Protein AF-A0A1M3EKY7-F1 (afdb_monomer_lite)

Secondary structure (DSSP, 8-state):
-PPP-------------PPPP--PPPP--PPPP---PPP---PPPTT-PPPPHHHHHHH-----------HHHHHHHHHHHHHHHHHHHHHHH--S-------SSTTTSTHHHHHHHHHHHHHHHHHHHHHHHHHHHHHHHTT-

pLDDT: mean 71.72, std 17.81, range [43.16, 97.75]

Radius of gyration: 34.83 Å; chains: 1; bounding box: 122×44×67 Å

Sequence (144 aa):
MPDVAATSPDAAAPADTDEPADTAEPADTAEPADAAAPADTDEPPADAAVPTEDELLRTAVPATVRHAPRYSAFLTTGTLVGLVVGLLVAVLLADGSVSSTGGVLPFLGGSNGVRLLAALSGAVLGLGIGAGLALWADRRSLRR

Structure (mmCIF, N/CA/C/O backbone):
data_AF-A0A1M3EKY7-F1
#
_entry.id   AF-A0A1M3EKY7-F1
#
loop_
_atom_site.group_PDB
_atom_site.id
_atom_site.type_symbol
_atom_site.label_atom_id
_atom_site.label_alt_id
_atom_site.label_comp_id
_atom_site.label_asym_id
_atom_site.label_entity_id
_atom_site.label_seq_id
_atom_site.pdbx_PDB_ins_code
_atom_site.Cartn_x
_atom_site.Cartn_y
_atom_site.Cartn_z
_atom_site.occupancy
_atom_site.B_iso_or_equiv
_atom_site.auth_seq_id
_atom_site.auth_comp_id
_atom_site.auth_asym_id
_atom_site.auth_atom_id
_atom_site.pdbx_PDB_model_num
ATOM 1 N N . MET A 1 1 ? 90.464 13.866 -4.792 1.00 54.00 1 MET A N 1
ATOM 2 C CA . MET A 1 1 ? 89.727 14.671 -3.801 1.00 54.00 1 MET A CA 1
ATOM 3 C C . MET A 1 1 ? 88.577 15.370 -4.515 1.00 54.00 1 MET A C 1
ATOM 5 O O . MET A 1 1 ? 88.824 16.425 -5.087 1.00 54.00 1 MET A O 1
ATOM 9 N N . PRO A 1 2 ? 87.375 14.774 -4.590 1.00 49.62 2 PRO A N 1
ATOM 10 C CA . PRO A 1 2 ? 86.161 15.530 -4.833 1.00 49.62 2 PRO A CA 1
ATOM 11 C C . PRO A 1 2 ? 85.380 15.770 -3.539 1.00 49.62 2 PRO A C 1
ATOM 13 O O . PRO A 1 2 ? 85.372 14.956 -2.617 1.00 49.62 2 PRO A O 1
ATOM 16 N N . ASP A 1 3 ? 84.800 16.956 -3.562 1.00 46.84 3 ASP A N 1
ATOM 17 C CA . ASP A 1 3 ? 84.078 17.722 -2.567 1.00 46.84 3 ASP A CA 1
ATOM 18 C C . ASP A 1 3 ? 82.789 17.058 -2.061 1.00 46.84 3 ASP A C 1
ATOM 20 O O . ASP A 1 3 ? 82.228 16.142 -2.666 1.00 46.84 3 ASP A O 1
ATOM 24 N N . VAL A 1 4 ? 82.357 17.555 -0.913 1.00 52.50 4 VAL A N 1
ATOM 25 C CA . VAL A 1 4 ? 81.296 17.075 -0.035 1.00 52.50 4 VAL A CA 1
ATOM 26 C C . VAL A 1 4 ? 79.881 17.387 -0.540 1.00 52.50 4 VAL A C 1
ATOM 28 O O . VAL A 1 4 ? 79.609 18.437 -1.106 1.00 52.50 4 VAL A O 1
ATOM 31 N N . ALA A 1 5 ? 78.977 16.462 -0.202 1.00 44.66 5 ALA A N 1
ATOM 32 C CA . ALA A 1 5 ? 77.583 16.673 0.199 1.00 44.66 5 ALA A CA 1
ATOM 33 C C . ALA A 1 5 ? 76.656 17.485 -0.732 1.00 44.66 5 ALA A C 1
ATOM 35 O O . ALA A 1 5 ? 76.434 18.678 -0.546 1.00 44.66 5 ALA A O 1
ATOM 36 N N . ALA A 1 6 ? 75.955 16.775 -1.622 1.00 43.16 6 ALA A N 1
ATOM 37 C CA . ALA A 1 6 ? 74.614 17.175 -2.040 1.00 43.16 6 ALA A CA 1
ATOM 38 C C . ALA A 1 6 ? 73.595 16.536 -1.083 1.00 43.16 6 ALA A C 1
ATOM 40 O O . ALA A 1 6 ? 73.326 15.336 -1.134 1.00 43.16 6 ALA A O 1
ATOM 41 N N . THR A 1 7 ? 73.091 17.359 -0.170 1.00 44.25 7 THR A N 1
ATOM 42 C CA . THR A 1 7 ? 72.032 17.071 0.797 1.00 44.25 7 THR A CA 1
ATOM 43 C C . THR A 1 7 ? 70.743 16.690 0.067 1.00 44.25 7 THR A C 1
ATOM 45 O O . THR A 1 7 ? 70.195 17.481 -0.699 1.00 44.25 7 THR A O 1
ATOM 48 N N . SER A 1 8 ? 70.264 15.468 0.303 1.00 44.47 8 SER A N 1
ATOM 49 C CA . SER A 1 8 ? 68.908 15.027 -0.027 1.00 44.47 8 SER A CA 1
ATOM 50 C C . SER A 1 8 ? 67.876 15.984 0.583 1.00 44.47 8 SER A C 1
ATOM 52 O O . SER A 1 8 ? 68.079 16.415 1.720 1.00 44.47 8 SER A O 1
ATOM 54 N N . PRO A 1 9 ? 66.759 16.309 -0.095 1.00 49.75 9 PRO A N 1
ATOM 55 C CA . PRO A 1 9 ? 65.654 16.956 0.586 1.00 49.75 9 PRO A CA 1
ATOM 56 C C . PRO A 1 9 ? 65.094 15.975 1.616 1.00 49.75 9 PRO A C 1
ATOM 58 O O . PRO A 1 9 ? 64.608 14.895 1.284 1.00 49.75 9 PRO A O 1
ATOM 61 N N . ASP A 1 10 ? 65.246 16.386 2.867 1.00 45.66 10 ASP A N 1
ATOM 62 C CA . ASP A 1 10 ? 64.612 15.872 4.067 1.00 45.66 10 ASP A CA 1
ATOM 63 C C . ASP A 1 10 ? 63.094 15.800 3.838 1.00 45.66 10 ASP A C 1
ATOM 65 O O . ASP A 1 10 ? 62.363 16.786 3.947 1.00 45.66 10 ASP A O 1
ATOM 69 N N . ALA A 1 11 ? 62.626 14.632 3.400 1.00 43.25 11 ALA A N 1
ATOM 70 C CA . ALA A 1 11 ? 61.220 14.287 3.447 1.00 43.25 11 ALA A CA 1
ATOM 71 C C . ALA A 1 11 ? 60.913 13.985 4.911 1.00 43.25 11 ALA A C 1
ATOM 73 O O . ALA A 1 11 ? 61.216 12.901 5.410 1.00 43.25 11 ALA A O 1
ATOM 74 N N . ALA A 1 12 ? 60.366 15.000 5.579 1.00 44.41 12 ALA A N 1
ATOM 75 C CA . ALA A 1 12 ? 59.866 14.936 6.937 1.00 44.41 12 ALA A CA 1
ATOM 76 C C . ALA A 1 12 ? 59.113 13.620 7.188 1.00 44.41 12 ALA A C 1
ATOM 78 O O . ALA A 1 12 ? 58.310 13.168 6.368 1.00 44.41 12 ALA A O 1
ATOM 79 N N . ALA A 1 13 ? 59.437 13.028 8.333 1.00 47.84 13 ALA A N 1
ATOM 80 C CA . ALA A 1 13 ? 58.938 11.765 8.844 1.00 47.84 13 ALA A CA 1
ATOM 81 C C . ALA A 1 13 ? 57.416 11.589 8.670 1.00 47.84 13 ALA A C 1
ATOM 83 O O . ALA A 1 13 ? 56.668 12.563 8.805 1.00 47.84 13 ALA A O 1
ATOM 84 N N . PRO A 1 14 ? 56.926 10.357 8.425 1.00 49.78 14 PRO A N 1
ATOM 85 C CA . PRO A 1 14 ? 55.503 10.091 8.547 1.00 49.78 14 PRO A CA 1
ATOM 86 C C . PRO A 1 14 ? 55.104 10.339 10.004 1.00 49.78 14 PRO A C 1
ATOM 88 O O . PRO A 1 14 ? 55.673 9.746 10.918 1.00 49.78 14 PRO A O 1
ATOM 91 N N . ALA A 1 15 ? 54.161 11.258 10.201 1.00 48.41 15 ALA A N 1
ATOM 92 C CA . ALA A 1 15 ? 53.529 11.478 11.488 1.00 48.41 15 ALA A CA 1
ATOM 93 C C . ALA A 1 15 ? 52.943 10.155 11.995 1.00 48.41 15 ALA A C 1
ATOM 95 O O . ALA A 1 15 ? 52.280 9.436 11.238 1.00 48.41 15 ALA A O 1
ATOM 96 N N . ASP A 1 16 ? 53.222 9.855 13.263 1.00 48.62 16 ASP A N 1
ATOM 97 C CA . ASP A 1 16 ? 52.611 8.769 14.013 1.00 48.62 16 ASP A CA 1
ATOM 98 C C . ASP A 1 16 ? 51.098 8.785 13.782 1.00 48.62 16 ASP A C 1
ATOM 100 O O . ASP A 1 16 ? 50.414 9.787 13.994 1.00 48.62 16 ASP A O 1
ATOM 104 N N . THR A 1 17 ? 50.587 7.678 13.254 1.00 47.22 17 THR A N 1
ATOM 105 C CA . THR A 1 17 ? 49.149 7.463 13.149 1.00 47.22 17 THR A CA 1
ATOM 106 C C . THR A 1 17 ? 48.664 7.130 14.546 1.00 47.22 17 THR A C 1
ATOM 108 O O . THR A 1 17 ? 48.992 6.062 15.059 1.00 47.22 17 THR A O 1
ATOM 111 N N . ASP A 1 18 ? 47.926 8.061 15.150 1.00 49.03 18 ASP A N 1
ATOM 112 C CA . ASP A 1 18 ? 47.227 7.843 16.410 1.00 49.03 18 ASP A CA 1
ATOM 113 C C . ASP A 1 18 ? 46.436 6.527 16.340 1.00 49.03 18 ASP A C 1
ATOM 115 O O . ASP A 1 18 ? 45.611 6.296 15.449 1.00 49.03 18 ASP A O 1
ATOM 119 N N . GLU A 1 19 ? 46.756 5.646 17.281 1.00 47.28 19 GLU A N 1
ATOM 120 C CA . GLU A 1 19 ? 46.080 4.389 17.562 1.00 47.28 19 GLU A CA 1
ATOM 121 C C . GLU A 1 19 ? 44.575 4.656 17.768 1.00 47.28 19 GLU A C 1
ATOM 123 O O . GLU A 1 19 ? 44.214 5.584 18.501 1.00 47.28 19 GLU A O 1
ATOM 128 N N . PRO A 1 20 ? 43.662 3.912 17.114 1.00 51.66 20 PRO A N 1
ATOM 129 C CA . PRO A 1 20 ? 42.240 4.138 17.309 1.00 51.66 20 PRO A CA 1
ATOM 130 C C . PRO A 1 20 ? 41.888 3.805 18.759 1.00 51.66 20 PRO A C 1
ATOM 132 O O . PRO A 1 20 ? 42.050 2.671 19.200 1.00 51.66 20 PRO A O 1
ATOM 135 N N . ALA A 1 21 ? 41.410 4.818 19.481 1.00 49.31 21 ALA A N 1
ATOM 136 C CA . ALA A 1 21 ? 40.933 4.692 20.846 1.00 49.31 21 ALA A CA 1
ATOM 137 C C . ALA A 1 21 ? 39.942 3.526 20.975 1.00 49.31 21 ALA A C 1
ATOM 139 O O . ALA A 1 21 ? 39.012 3.397 20.170 1.00 49.31 21 ALA A O 1
ATOM 140 N N . ASP A 1 22 ? 40.157 2.712 22.010 1.00 52.09 22 ASP A N 1
ATOM 141 C CA . ASP A 1 22 ? 39.289 1.618 22.426 1.00 52.09 22 ASP A CA 1
ATOM 142 C C . ASP A 1 22 ? 37.817 2.026 22.339 1.00 52.09 22 ASP A C 1
ATOM 144 O O . ASP A 1 22 ? 37.344 2.956 23.001 1.00 52.09 22 ASP A O 1
ATOM 148 N N . THR A 1 23 ? 37.076 1.312 21.495 1.00 48.81 23 THR A N 1
ATOM 149 C CA . THR A 1 23 ? 35.622 1.411 21.472 1.00 48.81 23 THR A CA 1
ATOM 150 C C . THR A 1 23 ? 35.122 0.810 22.776 1.00 48.81 23 THR A C 1
ATOM 152 O O . THR A 1 23 ? 35.170 -0.404 22.958 1.00 48.81 23 THR A O 1
ATOM 155 N N . ALA A 1 24 ? 34.677 1.672 23.690 1.00 52.59 24 ALA A N 1
ATOM 156 C CA . ALA A 1 24 ? 34.011 1.259 24.913 1.00 52.59 24 ALA A CA 1
ATOM 157 C C . ALA A 1 24 ? 32.887 0.266 24.580 1.00 52.59 24 ALA A C 1
ATOM 159 O O . ALA A 1 24 ? 32.032 0.530 23.730 1.00 52.59 24 ALA A O 1
ATOM 160 N N . GLU A 1 25 ? 32.937 -0.884 25.244 1.00 49.12 25 GLU A N 1
ATOM 161 C CA . GLU A 1 25 ? 31.941 -1.946 25.185 1.00 49.12 25 GLU A CA 1
ATOM 162 C C . GLU A 1 25 ? 30.537 -1.361 25.443 1.00 49.12 25 GLU A C 1
ATOM 164 O O . GLU A 1 25 ? 30.381 -0.514 26.332 1.00 49.12 25 GLU A O 1
ATOM 169 N N . PRO A 1 26 ? 29.510 -1.728 24.655 1.00 50.69 26 PRO A N 1
ATOM 170 C CA . PRO A 1 26 ? 28.168 -1.214 24.875 1.00 50.69 26 PRO A CA 1
ATOM 171 C C . PRO A 1 26 ? 27.691 -1.658 26.257 1.00 50.69 26 PRO A C 1
ATOM 173 O O . PRO A 1 26 ? 27.655 -2.847 26.554 1.00 50.69 26 PRO A O 1
ATOM 176 N N . ALA A 1 27 ? 27.331 -0.686 27.096 1.00 50.84 27 ALA A N 1
ATOM 177 C CA . ALA A 1 27 ? 26.757 -0.946 28.406 1.00 50.84 27 ALA A CA 1
ATOM 178 C C . ALA A 1 27 ? 25.543 -1.876 28.269 1.00 50.84 27 ALA A C 1
ATOM 180 O O . ALA A 1 27 ? 24.645 -1.610 27.460 1.00 50.84 27 ALA A O 1
ATOM 181 N N . ASP A 1 28 ? 25.538 -2.945 29.069 1.00 53.66 28 ASP A N 1
ATOM 182 C CA . ASP A 1 28 ? 24.443 -3.900 29.169 1.00 53.66 28 ASP A CA 1
ATOM 183 C C . ASP A 1 28 ? 23.110 -3.160 29.271 1.00 53.66 28 ASP A C 1
ATOM 185 O O . ASP A 1 28 ? 22.852 -2.370 30.186 1.00 53.66 28 ASP A O 1
ATOM 189 N N . THR A 1 29 ? 22.254 -3.405 28.284 1.00 49.72 29 THR A N 1
ATOM 190 C CA . THR A 1 29 ? 20.868 -2.959 28.336 1.00 49.72 29 THR A CA 1
ATOM 191 C C . THR A 1 29 ? 20.218 -3.702 29.491 1.00 49.72 29 THR A C 1
ATOM 193 O O . THR A 1 29 ? 20.075 -4.920 29.432 1.00 49.72 29 THR A O 1
ATOM 196 N N . ALA A 1 30 ? 19.859 -2.969 30.547 1.00 53.06 30 ALA A N 1
ATOM 197 C CA . ALA A 1 30 ? 19.115 -3.515 31.670 1.00 53.06 30 ALA A CA 1
ATOM 198 C C . ALA A 1 30 ? 17.905 -4.305 31.150 1.00 53.06 30 ALA A C 1
ATOM 200 O O . ALA A 1 30 ? 17.093 -3.788 30.376 1.00 53.06 30 ALA A O 1
ATOM 201 N N . GLU A 1 31 ? 17.835 -5.567 31.562 1.00 51.03 31 GLU A N 1
ATOM 202 C CA . GLU A 1 31 ? 16.724 -6.473 31.306 1.00 51.03 31 GLU A CA 1
ATOM 203 C C . GLU A 1 31 ? 15.405 -5.778 31.694 1.00 51.03 31 GLU A C 1
ATOM 205 O O . GLU A 1 31 ? 15.350 -5.108 32.734 1.00 51.03 31 GLU A O 1
ATOM 210 N N . PRO A 1 32 ? 14.347 -5.854 30.865 1.00 49.16 32 PRO A N 1
ATOM 211 C CA . PRO A 1 32 ? 13.070 -5.264 31.225 1.00 49.16 32 PRO A CA 1
ATOM 212 C C . PRO A 1 32 ? 12.608 -5.905 32.532 1.00 49.16 32 PRO A C 1
ATOM 214 O O . PRO A 1 32 ? 12.485 -7.124 32.615 1.00 49.16 32 PRO A O 1
ATOM 217 N N . ALA A 1 33 ? 12.383 -5.075 33.553 1.00 51.88 33 ALA A N 1
ATOM 218 C CA . ALA A 1 33 ? 11.848 -5.529 34.825 1.00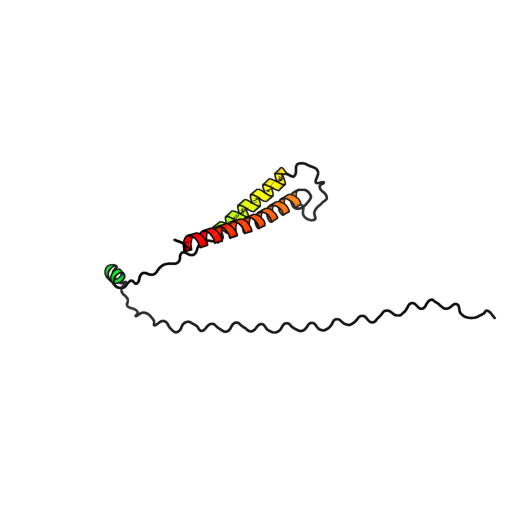 51.88 33 ALA A CA 1
ATOM 219 C C . ALA A 1 33 ? 10.580 -6.345 34.560 1.00 51.88 33 ALA A C 1
ATOM 221 O O . ALA A 1 33 ? 9.645 -5.849 33.922 1.00 51.88 33 ALA A O 1
ATOM 222 N N . ASP A 1 34 ? 10.606 -7.593 35.022 1.00 54.34 34 ASP A N 1
ATOM 223 C CA . ASP A 1 34 ? 9.534 -8.565 34.887 1.00 54.34 34 ASP A CA 1
ATOM 224 C C . ASP A 1 34 ? 8.229 -7.901 35.336 1.00 54.34 34 ASP A C 1
ATOM 226 O O . ASP A 1 34 ? 8.083 -7.464 36.485 1.00 54.34 34 ASP A O 1
ATOM 230 N N . ALA A 1 35 ? 7.315 -7.700 34.389 1.00 54.25 35 ALA A N 1
ATOM 231 C CA . ALA A 1 35 ? 6.023 -7.123 34.692 1.00 54.25 35 ALA A CA 1
ATOM 232 C C . ALA A 1 35 ? 5.339 -8.096 35.649 1.00 54.25 35 ALA A C 1
ATOM 234 O O . ALA A 1 35 ? 5.039 -9.222 35.257 1.00 54.25 35 ALA A O 1
ATOM 235 N N . ALA A 1 36 ? 5.136 -7.667 36.898 1.00 51.03 36 ALA A N 1
ATOM 236 C CA . ALA A 1 36 ? 4.458 -8.458 37.912 1.00 51.03 36 ALA A CA 1
ATOM 237 C C . ALA A 1 36 ? 3.217 -9.111 37.293 1.00 51.03 36 ALA A C 1
ATOM 239 O O . ALA A 1 36 ? 2.324 -8.417 36.792 1.00 51.03 36 ALA A O 1
ATOM 240 N N . ALA A 1 37 ? 3.216 -10.446 37.278 1.00 50.34 37 ALA A N 1
ATOM 241 C CA . ALA A 1 37 ? 2.093 -11.238 36.814 1.00 50.34 37 ALA A CA 1
ATOM 242 C C . ALA A 1 37 ? 0.808 -10.727 37.491 1.00 50.34 37 ALA A C 1
ATOM 244 O O . ALA A 1 37 ? 0.856 -10.352 38.669 1.00 50.34 37 ALA A O 1
ATOM 245 N N . PRO A 1 38 ? -0.331 -10.663 36.777 1.00 52.91 38 PRO A N 1
ATOM 246 C CA . PRO A 1 38 ? -1.588 -10.300 37.411 1.00 52.91 38 PRO A CA 1
ATOM 247 C C . PRO A 1 38 ? -1.815 -11.250 38.589 1.00 52.91 38 PRO A C 1
ATOM 249 O O . PRO A 1 38 ? -1.760 -12.466 38.419 1.00 52.91 38 PRO A O 1
ATOM 252 N N . ALA A 1 39 ? -2.002 -10.674 39.779 1.00 53.62 39 ALA A N 1
ATOM 253 C CA . ALA A 1 39 ? -2.319 -11.421 40.985 1.00 53.62 39 ALA A CA 1
ATOM 254 C C . ALA A 1 39 ? -3.495 -12.368 40.714 1.00 53.62 39 ALA A C 1
ATOM 256 O O . ALA A 1 39 ? -4.428 -11.995 39.996 1.00 53.62 39 ALA A O 1
ATOM 257 N N . ASP A 1 40 ? -3.387 -13.576 41.270 1.00 52.62 40 ASP A N 1
ATOM 258 C CA . ASP A 1 40 ? -4.303 -14.704 41.123 1.00 52.62 40 ASP A CA 1
ATOM 259 C C . ASP A 1 40 ? -5.756 -14.264 40.920 1.00 52.62 40 ASP A C 1
ATOM 261 O O . ASP A 1 40 ? -6.389 -13.663 41.788 1.00 52.62 40 ASP A O 1
ATOM 265 N N . THR A 1 41 ? -6.286 -14.560 39.735 1.00 53.62 41 THR A N 1
ATOM 266 C CA . THR A 1 41 ? -7.732 -14.576 39.542 1.00 53.62 41 THR A CA 1
ATOM 267 C C . THR A 1 41 ? -8.224 -15.863 40.180 1.00 53.62 41 THR A C 1
ATOM 269 O O . THR A 1 41 ? -7.862 -16.939 39.706 1.00 53.62 41 THR A O 1
ATOM 272 N N . ASP A 1 42 ? -9.006 -15.733 41.253 1.00 56.19 42 ASP A N 1
ATOM 273 C CA . ASP A 1 42 ? -9.715 -16.837 41.896 1.00 56.19 42 ASP A CA 1
ATOM 274 C C . ASP A 1 42 ? -10.296 -17.787 40.836 1.00 56.19 42 ASP A C 1
ATOM 276 O O . ASP A 1 42 ? -11.039 -17.381 39.936 1.00 56.19 42 ASP A O 1
ATOM 280 N N . GLU A 1 43 ? -9.910 -19.056 40.934 1.00 50.25 43 GLU A N 1
ATOM 281 C CA . GLU A 1 43 ? -10.411 -20.150 40.110 1.00 50.25 43 GLU A CA 1
ATOM 282 C C . GLU A 1 43 ? -11.952 -20.162 40.166 1.00 50.25 43 GLU A C 1
ATOM 284 O O . GLU A 1 43 ? -12.523 -20.164 41.263 1.00 50.25 43 GLU A O 1
ATOM 289 N N . PRO A 1 44 ? -12.671 -20.130 39.024 1.00 58.19 44 PRO A N 1
ATOM 290 C CA . PRO A 1 44 ? -14.123 -20.164 39.068 1.00 58.19 44 PRO A CA 1
ATOM 291 C C . PRO A 1 44 ? -14.561 -21.523 39.634 1.00 58.19 44 PRO A C 1
ATOM 293 O O . PRO A 1 44 ? -13.971 -22.548 39.282 1.00 58.19 44 PRO A O 1
ATOM 296 N N . PRO A 1 45 ? -15.592 -21.573 40.499 1.00 58.09 45 PRO A N 1
ATOM 297 C CA . PRO A 1 45 ? -16.059 -22.831 41.064 1.00 58.09 45 PRO A CA 1
ATOM 298 C C . PRO A 1 45 ? -16.427 -23.804 39.939 1.00 58.09 45 PRO A C 1
ATOM 300 O O . PRO A 1 45 ? -17.159 -23.453 39.012 1.00 58.09 45 PRO A O 1
ATOM 303 N N . ALA A 1 46 ? -15.912 -25.032 40.041 1.00 57.22 46 ALA A N 1
ATOM 304 C CA . ALA A 1 46 ? -15.957 -26.094 39.033 1.00 57.22 46 ALA A CA 1
ATOM 305 C C . ALA A 1 46 ? -17.361 -26.672 38.732 1.00 57.22 46 ALA A C 1
ATOM 307 O O . ALA A 1 46 ? -17.472 -27.794 38.245 1.00 57.22 46 ALA A O 1
ATOM 308 N N . ASP A 1 47 ? -18.431 -25.921 39.000 1.00 58.88 47 ASP A N 1
ATOM 309 C CA . ASP A 1 47 ? -19.817 -26.316 38.721 1.00 58.88 47 ASP A CA 1
ATOM 310 C C . ASP A 1 47 ? -20.692 -25.111 38.320 1.00 58.88 47 ASP A C 1
ATOM 312 O O . ASP A 1 47 ? -21.837 -24.947 38.745 1.00 58.88 47 ASP A O 1
ATOM 316 N N . ALA A 1 48 ? -20.134 -24.199 37.519 1.00 60.78 48 ALA A N 1
ATOM 317 C CA . ALA A 1 48 ? -20.902 -23.112 36.924 1.00 60.78 48 ALA A CA 1
ATOM 318 C C . ALA A 1 48 ? -21.721 -23.654 35.742 1.00 60.78 48 ALA A C 1
ATOM 320 O O . ALA A 1 48 ? -21.281 -23.624 34.590 1.00 60.78 48 ALA A O 1
ATOM 321 N N . 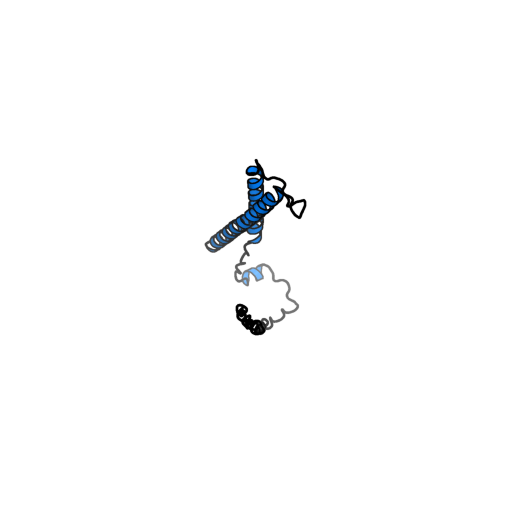ALA A 1 49 ? -22.928 -24.149 36.025 1.00 71.56 49 ALA A N 1
ATOM 322 C CA . ALA A 1 49 ? -23.969 -24.256 35.009 1.00 71.56 49 ALA A CA 1
ATOM 323 C C . ALA A 1 49 ? -24.024 -22.926 34.238 1.00 71.56 49 ALA A C 1
ATOM 325 O O . ALA A 1 49 ? -24.070 -21.863 34.857 1.00 71.56 49 ALA A O 1
ATOM 326 N N . VAL A 1 50 ? -23.949 -22.979 32.903 1.00 74.06 50 VAL A N 1
ATOM 327 C CA . VAL A 1 50 ? -23.973 -21.775 32.059 1.00 74.06 50 VAL A CA 1
ATOM 328 C C . VAL A 1 50 ? -25.195 -20.937 32.465 1.00 74.06 50 VAL A C 1
ATOM 330 O O . VAL A 1 50 ? -26.312 -21.450 32.346 1.00 74.06 50 VAL A O 1
ATOM 333 N N . PRO A 1 51 ? -25.012 -19.701 32.976 1.00 74.69 51 PRO A N 1
ATOM 334 C CA . PRO A 1 51 ? -26.117 -18.887 33.464 1.00 74.69 51 PRO A CA 1
ATOM 335 C C . PRO A 1 51 ? -27.138 -18.653 32.357 1.00 74.69 51 PRO A C 1
ATOM 337 O O . PRO A 1 51 ? -26.778 -18.480 31.188 1.00 74.69 51 PRO A O 1
ATOM 340 N N . THR A 1 52 ? -28.413 -18.648 32.723 1.00 78.12 52 THR A N 1
ATOM 341 C CA . THR A 1 52 ? -29.495 -18.432 31.756 1.00 78.12 52 THR A CA 1
ATOM 342 C C . THR A 1 52 ? -29.435 -17.011 31.181 1.00 78.12 52 THR A C 1
ATOM 344 O O . THR A 1 52 ? -28.936 -16.087 31.824 1.00 78.12 52 THR A O 1
ATOM 347 N N . GLU A 1 53 ? -29.932 -16.808 29.955 1.00 73.75 53 GLU A N 1
ATOM 348 C CA . GLU A 1 53 ? -29.866 -15.507 29.261 1.00 73.75 53 GLU A CA 1
ATOM 349 C C . GLU A 1 53 ? -30.492 -14.366 30.091 1.00 73.75 53 GLU A C 1
ATOM 351 O O . GLU A 1 53 ? -29.953 -13.260 30.153 1.00 73.75 53 GLU A O 1
ATOM 356 N N . ASP A 1 54 ? -31.556 -14.666 30.837 1.00 77.25 54 ASP A N 1
ATOM 357 C CA . ASP A 1 54 ? -32.217 -13.730 31.752 1.00 77.25 54 ASP A CA 1
ATOM 358 C C . ASP A 1 54 ? -31.341 -13.319 32.954 1.00 77.25 54 ASP A C 1
ATOM 360 O O . ASP A 1 54 ? -31.427 -12.188 33.444 1.00 77.25 54 ASP A O 1
ATOM 364 N N . GLU A 1 55 ? -30.482 -14.215 33.446 1.00 75.00 55 GLU A N 1
ATOM 365 C CA . GLU A 1 55 ? -29.539 -13.937 34.539 1.00 75.00 55 GLU A CA 1
ATOM 366 C C . GLU A 1 55 ? -28.330 -13.133 34.053 1.00 75.00 55 GLU A C 1
ATOM 368 O O . GLU A 1 55 ? -27.846 -12.244 34.768 1.00 75.00 55 GLU A O 1
ATOM 373 N N . LEU A 1 56 ? -27.896 -13.383 32.813 1.00 74.31 56 LEU A N 1
ATOM 374 C CA . LEU A 1 56 ? -26.857 -12.602 32.149 1.00 74.31 56 LEU A CA 1
ATOM 375 C C . LEU A 1 56 ? -27.320 -11.165 31.927 1.00 74.31 56 LEU A C 1
ATOM 377 O O . LEU A 1 56 ? -26.598 -10.247 32.296 1.00 74.31 56 LEU A O 1
ATOM 381 N N . LEU A 1 57 ? -28.533 -10.940 31.420 1.00 75.12 57 LEU A N 1
ATOM 382 C CA . LEU A 1 57 ? -29.061 -9.585 31.214 1.00 75.12 57 LEU A CA 1
ATOM 383 C C . LEU A 1 57 ? -29.220 -8.797 32.521 1.00 75.12 57 LEU A C 1
ATOM 385 O O . LEU A 1 57 ? -29.074 -7.575 32.525 1.00 75.12 57 LEU A O 1
ATOM 389 N N . ARG A 1 58 ? -29.497 -9.484 33.635 1.00 75.56 58 ARG A N 1
ATOM 390 C CA . ARG A 1 58 ? -29.646 -8.851 34.953 1.00 75.56 58 ARG A CA 1
ATOM 391 C C . ARG A 1 58 ? -28.304 -8.468 35.584 1.00 75.56 58 ARG A C 1
ATOM 393 O O . ARG A 1 58 ? -28.244 -7.487 36.320 1.00 75.56 58 ARG A O 1
ATOM 400 N N . THR A 1 59 ? -27.252 -9.235 35.305 1.00 76.62 59 THR A N 1
ATOM 401 C CA . THR A 1 59 ? -25.914 -9.050 35.901 1.00 76.62 59 THR A CA 1
ATOM 402 C C . THR A 1 59 ? -24.947 -8.320 34.964 1.00 76.62 59 THR A C 1
ATOM 404 O O . THR A 1 59 ? -23.921 -7.802 35.404 1.00 76.62 59 THR A O 1
ATOM 407 N N . ALA A 1 60 ? -25.257 -8.255 33.668 1.00 73.31 60 ALA A N 1
ATOM 408 C CA . ALA A 1 60 ? -24.385 -7.672 32.662 1.00 73.31 60 ALA A CA 1
ATOM 409 C C . ALA A 1 60 ? -24.201 -6.168 32.878 1.00 73.31 60 ALA A C 1
ATOM 411 O O . ALA A 1 60 ? -25.108 -5.355 32.695 1.00 73.31 60 ALA A O 1
ATOM 412 N N . VAL A 1 61 ? -22.963 -5.792 33.183 1.00 76.31 61 VAL A N 1
ATOM 413 C CA . VAL A 1 61 ? -22.478 -4.425 33.011 1.00 76.31 61 VAL A CA 1
ATOM 414 C C . VAL A 1 61 ? -22.169 -4.242 31.521 1.00 76.31 61 VAL A C 1
ATOM 416 O O . VAL A 1 61 ? -21.472 -5.089 30.954 1.00 76.31 61 VAL A O 1
ATOM 419 N N . PRO A 1 62 ? -22.663 -3.182 30.853 1.00 72.12 62 PRO A N 1
ATOM 420 C CA . PRO A 1 62 ? -22.400 -2.967 29.435 1.00 72.12 62 PRO A CA 1
ATOM 421 C C . PRO A 1 62 ? -20.891 -2.837 29.196 1.00 72.12 62 PRO A C 1
ATOM 423 O O . PRO A 1 62 ? -20.268 -1.839 29.553 1.00 72.12 62 PRO A O 1
ATOM 426 N N . ALA A 1 63 ? -20.302 -3.867 28.592 1.00 70.12 63 ALA A N 1
ATOM 427 C CA . ALA A 1 63 ? -18.898 -3.894 28.224 1.00 70.12 63 ALA A CA 1
ATOM 428 C C 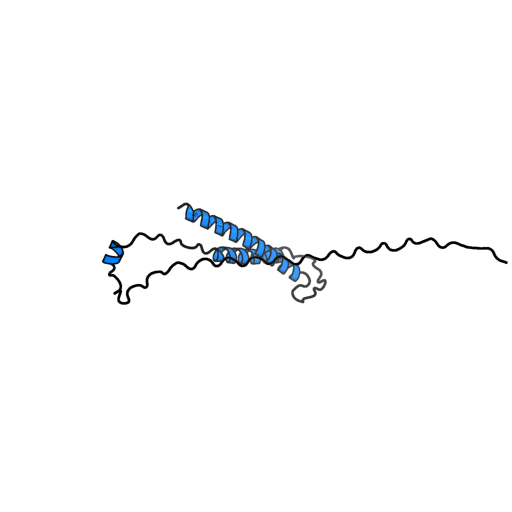. ALA A 1 63 ? -18.747 -3.409 26.777 1.00 70.12 63 ALA A C 1
ATOM 430 O O . ALA A 1 63 ? -19.112 -4.101 25.825 1.00 70.12 63 ALA A O 1
ATOM 431 N N . THR A 1 64 ? -18.213 -2.203 26.592 1.00 70.38 64 THR A N 1
ATOM 432 C CA . THR A 1 64 ? -17.948 -1.652 25.260 1.00 70.38 64 THR A CA 1
ATOM 433 C C . THR A 1 64 ? -16.743 -2.362 24.646 1.00 70.38 64 THR A C 1
ATOM 435 O O . THR A 1 64 ? -15.595 -2.132 25.033 1.00 70.38 64 THR A O 1
ATOM 438 N N . VAL A 1 65 ? -16.985 -3.242 23.674 1.00 66.31 65 VAL A N 1
ATOM 439 C CA . VAL A 1 65 ? -15.910 -3.916 22.940 1.00 66.31 65 VAL A CA 1
ATOM 440 C C . VAL A 1 65 ? -15.268 -2.914 21.986 1.00 66.31 65 VAL A C 1
ATOM 442 O O . VAL A 1 65 ? -15.854 -2.516 20.981 1.00 66.31 65 VAL A O 1
ATOM 445 N N . ARG A 1 66 ? -14.033 -2.510 22.283 1.00 63.84 66 ARG A N 1
ATOM 446 C CA . ARG A 1 66 ? -13.200 -1.758 21.340 1.00 63.84 66 ARG A CA 1
ATOM 447 C C . ARG A 1 66 ? -12.913 -2.633 20.121 1.00 63.84 66 ARG A C 1
ATOM 449 O O . ARG A 1 66 ? -12.158 -3.599 20.200 1.00 63.84 66 ARG A O 1
ATOM 456 N N . HIS A 1 67 ? -13.528 -2.311 18.988 1.00 60.06 67 HIS A N 1
ATOM 457 C CA . HIS A 1 67 ? -13.121 -2.877 17.709 1.00 60.06 67 HIS A CA 1
ATOM 458 C C . HIS A 1 67 ? -11.725 -2.364 17.369 1.00 60.06 67 HIS A C 1
ATOM 460 O O . HIS A 1 67 ? -11.543 -1.172 17.146 1.00 60.06 67 HIS A O 1
ATOM 466 N N . ALA A 1 68 ? -10.743 -3.266 17.337 1.00 66.00 68 ALA A N 1
ATOM 467 C CA . ALA A 1 68 ? -9.415 -2.955 16.831 1.00 66.00 68 ALA A CA 1
ATOM 468 C C . ALA A 1 68 ? -9.522 -2.669 15.319 1.00 66.00 68 ALA A C 1
ATOM 470 O O . ALA A 1 68 ? -9.900 -3.569 14.556 1.00 66.00 68 ALA A O 1
ATOM 471 N N . PRO A 1 69 ? -9.221 -1.443 14.859 1.00 65.75 69 PRO A N 1
ATOM 472 C CA . PRO A 1 69 ? -9.229 -1.127 13.439 1.00 65.75 69 PRO A CA 1
ATOM 473 C C . PRO A 1 69 ? -8.196 -1.992 12.716 1.00 65.75 69 PRO A C 1
ATOM 475 O O . PRO A 1 69 ? -7.054 -2.132 13.157 1.00 65.75 69 PRO A O 1
ATOM 478 N N . ARG A 1 70 ? -8.575 -2.591 11.584 1.00 77.38 70 ARG A N 1
ATOM 479 C CA . ARG A 1 70 ? -7.661 -3.422 10.785 1.00 77.38 70 ARG A CA 1
ATOM 480 C C . ARG A 1 70 ? -6.753 -2.545 9.922 1.00 77.38 70 ARG A C 1
ATOM 482 O O . ARG A 1 70 ? -6.938 -2.452 8.710 1.00 77.38 70 ARG A O 1
ATOM 489 N N . TYR A 1 71 ? -5.754 -1.919 10.544 1.00 80.56 71 TYR A N 1
ATOM 490 C CA . TYR A 1 71 ? -4.748 -1.086 9.867 1.00 80.56 71 TYR A CA 1
ATOM 491 C C . TYR A 1 71 ? -4.027 -1.826 8.728 1.00 80.56 71 TYR A C 1
ATOM 493 O O . TYR A 1 71 ? -3.681 -1.227 7.711 1.00 80.56 71 TYR A O 1
ATOM 501 N N . SER A 1 72 ? -3.870 -3.148 8.852 1.00 81.44 72 SER A N 1
ATOM 502 C CA . SER A 1 72 ? -3.216 -3.995 7.848 1.00 81.44 72 SER A CA 1
ATOM 503 C C . SER A 1 72 ? -3.904 -3.981 6.479 1.00 81.44 72 SER A C 1
ATOM 505 O O . SER A 1 72 ? -3.219 -4.056 5.458 1.00 81.44 72 SER A O 1
ATOM 507 N N . ALA A 1 73 ? -5.231 -3.826 6.418 1.00 89.19 73 ALA A N 1
ATOM 508 C CA . ALA A 1 73 ? -5.960 -3.770 5.148 1.00 89.19 73 ALA A CA 1
ATOM 509 C C . ALA A 1 73 ? -5.612 -2.506 4.341 1.00 89.19 73 ALA A C 1
ATOM 511 O O . ALA A 1 73 ? -5.432 -2.559 3.125 1.00 89.19 73 ALA A O 1
ATOM 512 N N . PHE A 1 74 ? -5.452 -1.371 5.023 1.00 89.88 74 PHE A N 1
ATOM 513 C CA . PHE A 1 74 ? -5.078 -0.109 4.386 1.00 89.88 74 PHE A CA 1
ATOM 514 C C . PHE A 1 74 ? -3.614 -0.097 3.945 1.00 89.88 74 PHE A C 1
ATOM 516 O O . PHE A 1 74 ? -3.313 0.388 2.855 1.00 89.88 74 PHE A O 1
ATOM 523 N N . LEU A 1 75 ? -2.718 -0.672 4.752 1.00 92.31 75 LEU A N 1
ATOM 524 C CA . LEU A 1 75 ? -1.296 -0.776 4.413 1.00 92.31 75 LEU A CA 1
ATOM 525 C C . LEU A 1 75 ? -1.080 -1.648 3.172 1.00 92.31 75 LEU A C 1
ATOM 527 O O . LEU A 1 75 ? -0.408 -1.220 2.241 1.00 92.31 75 LEU A O 1
ATOM 531 N N . THR A 1 76 ? -1.694 -2.834 3.135 1.00 94.81 76 THR A N 1
ATOM 532 C CA . THR A 1 76 ? -1.575 -3.775 2.005 1.00 94.81 76 THR A CA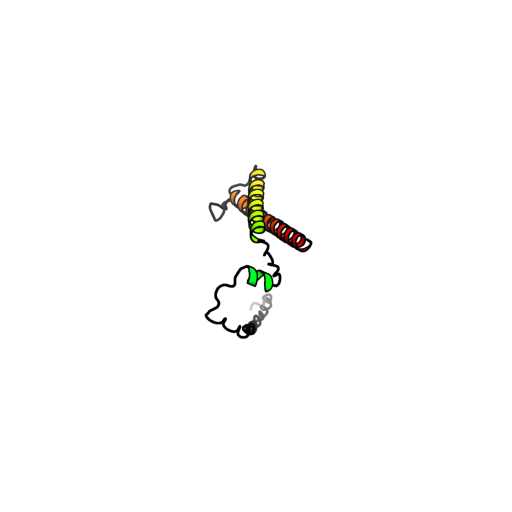 1
ATOM 533 C C . THR A 1 76 ? -2.203 -3.240 0.722 1.00 94.81 76 THR A C 1
ATOM 535 O O . THR A 1 76 ? -1.637 -3.396 -0.357 1.00 94.81 76 THR A O 1
ATOM 538 N N . THR A 1 77 ? -3.348 -2.565 0.821 1.00 95.00 77 THR A N 1
ATOM 539 C CA . THR A 1 77 ? -3.984 -1.950 -0.352 1.00 95.00 77 THR A CA 1
ATOM 540 C C . THR A 1 77 ? -3.149 -0.783 -0.875 1.00 95.00 77 THR A C 1
ATOM 542 O O . THR A 1 77 ? -2.907 -0.690 -2.076 1.00 95.00 77 THR A O 1
ATOM 545 N N . GLY A 1 78 ? -2.669 0.089 0.018 1.00 95.62 78 GLY A N 1
ATOM 546 C CA . GLY A 1 78 ? -1.833 1.232 -0.344 1.00 95.62 78 GLY A CA 1
ATOM 547 C C . GLY A 1 78 ? -0.538 0.808 -1.032 1.00 95.62 78 GLY A C 1
ATOM 548 O O . GLY A 1 78 ? -0.218 1.333 -2.098 1.00 95.62 78 GLY A O 1
ATOM 549 N N . THR A 1 79 ? 0.174 -0.181 -0.485 1.00 97.31 79 THR A N 1
ATOM 550 C CA . THR A 1 79 ? 1.396 -0.715 -1.108 1.00 97.31 79 THR A CA 1
ATOM 551 C C . THR A 1 79 ? 1.125 -1.341 -2.465 1.00 97.31 79 THR A C 1
ATOM 553 O O . THR A 1 79 ? 1.864 -1.063 -3.406 1.00 97.31 79 THR A O 1
ATOM 556 N N . LEU A 1 80 ? 0.072 -2.155 -2.590 1.00 97.38 80 LEU A N 1
ATOM 557 C CA . LEU A 1 80 ? -0.274 -2.818 -3.845 1.00 97.38 80 LEU A CA 1
ATOM 558 C C . LEU A 1 80 ? -0.595 -1.793 -4.938 1.00 97.38 80 LEU A C 1
ATOM 560 O O . LEU A 1 80 ? -0.057 -1.876 -6.041 1.00 97.38 80 LEU A O 1
ATOM 564 N N . VAL A 1 81 ? -1.423 -0.794 -4.621 1.00 97.69 81 VAL A N 1
ATOM 565 C CA . VAL A 1 81 ? -1.765 0.287 -5.556 1.00 97.69 81 VAL A CA 1
ATOM 566 C C . VAL A 1 81 ? -0.522 1.094 -5.916 1.00 97.69 81 VAL A C 1
ATOM 568 O O . VAL A 1 81 ? -0.278 1.340 -7.094 1.00 97.69 81 VAL A O 1
ATOM 571 N N . GLY A 1 82 ? 0.295 1.461 -4.929 1.00 96.94 82 GLY A N 1
ATOM 572 C CA . GLY A 1 82 ? 1.542 2.186 -5.152 1.00 96.94 82 GLY A CA 1
ATOM 573 C C . GLY A 1 82 ? 2.512 1.432 -6.062 1.00 96.94 82 GLY A C 1
ATOM 574 O O . GLY A 1 82 ? 3.079 2.027 -6.976 1.00 96.94 82 GLY A O 1
ATOM 575 N N . LEU A 1 83 ? 2.652 0.119 -5.869 1.00 97.75 83 LEU A N 1
ATOM 576 C CA . LEU A 1 83 ? 3.490 -0.746 -6.698 1.00 97.75 83 LEU A CA 1
ATOM 577 C C . LEU A 1 83 ? 2.996 -0.785 -8.144 1.00 97.75 83 LEU A C 1
ATOM 579 O O . LEU A 1 83 ? 3.786 -0.603 -9.070 1.00 97.75 83 LEU A O 1
ATOM 583 N N . VAL A 1 84 ? 1.688 -0.982 -8.340 1.00 97.25 84 VAL A N 1
ATOM 584 C CA . VAL A 1 84 ? 1.070 -1.011 -9.673 1.00 97.25 84 VAL A CA 1
ATOM 585 C C . VAL A 1 84 ? 1.223 0.336 -10.374 1.00 97.25 84 VAL A C 1
ATOM 587 O O . VAL A 1 84 ? 1.598 0.370 -11.543 1.00 97.25 84 VAL A O 1
ATOM 590 N N . VAL A 1 85 ? 0.988 1.446 -9.670 1.00 97.12 85 VAL A N 1
ATOM 591 C CA . VAL A 1 85 ? 1.136 2.797 -10.229 1.00 97.12 85 VAL A CA 1
ATOM 592 C C . VAL A 1 85 ? 2.596 3.095 -10.562 1.00 97.12 85 VAL A C 1
ATOM 594 O O . VAL A 1 85 ? 2.873 3.560 -11.662 1.00 97.12 85 VAL A O 1
ATOM 597 N N . GLY A 1 86 ? 3.539 2.790 -9.667 1.00 94.00 86 GLY A N 1
ATOM 598 C CA . GLY A 1 86 ? 4.970 2.982 -9.916 1.00 94.00 86 GLY A CA 1
ATOM 599 C C . GLY A 1 86 ? 5.466 2.174 -11.117 1.00 94.00 86 GLY A C 1
ATOM 600 O O . GLY A 1 86 ? 6.195 2.694 -11.963 1.00 94.00 86 GLY A O 1
ATOM 601 N N . LEU A 1 87 ? 4.997 0.930 -11.249 1.00 94.25 87 LEU A N 1
ATOM 602 C CA . LEU A 1 87 ? 5.282 0.089 -12.409 1.00 94.25 87 LEU A CA 1
ATOM 603 C C . LEU A 1 87 ? 4.654 0.653 -13.692 1.00 94.25 87 LEU A C 1
ATOM 605 O O . LEU A 1 87 ? 5.323 0.707 -14.722 1.00 94.25 87 LEU A O 1
ATOM 609 N N . LEU A 1 88 ? 3.394 1.095 -13.636 1.00 93.88 88 LEU A N 1
ATOM 610 C CA . LEU A 1 88 ? 2.688 1.672 -14.781 1.00 93.88 88 LEU A CA 1
ATOM 611 C C . LEU A 1 88 ? 3.385 2.945 -15.269 1.00 93.88 88 LEU A C 1
ATOM 613 O O . LEU A 1 88 ? 3.632 3.082 -16.462 1.00 93.88 88 LEU A O 1
ATOM 617 N N . VAL A 1 89 ? 3.769 3.837 -14.353 1.00 93.06 89 VAL A N 1
ATOM 618 C CA . VAL A 1 89 ? 4.545 5.044 -14.670 1.00 93.06 89 VAL A CA 1
ATOM 619 C C . VAL A 1 89 ? 5.860 4.673 -15.351 1.00 93.06 89 VAL A C 1
ATOM 621 O O . VAL A 1 89 ? 6.207 5.268 -16.367 1.00 93.06 89 VAL A O 1
ATOM 624 N N . ALA A 1 90 ? 6.572 3.662 -14.853 1.00 89.81 90 ALA A N 1
ATOM 625 C CA . ALA A 1 90 ? 7.823 3.227 -15.465 1.00 89.81 90 ALA A CA 1
ATOM 626 C C . ALA A 1 90 ? 7.642 2.611 -16.856 1.00 89.81 90 ALA A C 1
ATOM 628 O O . ALA A 1 90 ? 8.523 2.755 -17.697 1.00 89.81 90 ALA A O 1
ATOM 629 N N . VAL A 1 91 ? 6.527 1.922 -17.112 1.00 88.81 91 VAL A N 1
ATOM 630 C CA . VAL A 1 91 ? 6.202 1.403 -18.448 1.00 88.81 91 VAL A CA 1
ATOM 631 C C . VAL A 1 91 ? 5.842 2.543 -19.399 1.00 88.81 91 VAL A C 1
ATOM 633 O O . VAL A 1 91 ? 6.340 2.555 -20.517 1.00 88.81 91 VAL A O 1
ATOM 636 N N . LEU A 1 92 ? 5.039 3.508 -18.947 1.00 87.81 92 LEU A N 1
ATOM 637 C CA . LEU A 1 92 ? 4.573 4.631 -19.766 1.00 87.81 92 LEU A CA 1
ATOM 638 C C . LEU A 1 92 ? 5.661 5.671 -20.064 1.00 87.81 92 LEU A C 1
ATOM 640 O O . LEU A 1 92 ? 5.580 6.360 -21.071 1.00 87.81 92 LEU A O 1
ATOM 644 N N . LEU A 1 93 ? 6.660 5.817 -19.190 1.00 83.88 93 LEU A N 1
ATOM 645 C CA . LEU A 1 93 ? 7.739 6.795 -19.368 1.00 83.88 93 LEU A CA 1
ATOM 646 C C . LEU A 1 93 ? 8.967 6.204 -20.084 1.00 83.88 93 LEU A C 1
ATOM 648 O O . LEU A 1 93 ? 9.850 6.944 -20.514 1.00 83.88 93 LEU A O 1
ATOM 652 N N . ALA A 1 94 ? 9.038 4.877 -20.224 1.00 74.75 94 ALA A N 1
ATOM 653 C CA . ALA A 1 94 ? 10.151 4.168 -20.851 1.00 74.75 94 ALA A CA 1
ATOM 654 C C . ALA A 1 94 ? 9.925 3.932 -22.357 1.00 74.75 94 ALA A C 1
ATOM 656 O O . ALA A 1 94 ? 10.040 2.801 -22.825 1.00 74.75 94 ALA A O 1
ATOM 657 N N . ASP A 1 95 ? 9.639 4.994 -23.113 1.00 69.75 95 ASP A N 1
ATOM 658 C CA . ASP A 1 95 ? 9.468 4.934 -24.577 1.00 69.75 95 ASP A CA 1
ATOM 659 C C . ASP A 1 95 ? 10.769 5.184 -25.368 1.00 69.75 95 ASP A C 1
ATOM 661 O O . ASP A 1 95 ? 10.789 5.066 -26.593 1.00 69.75 95 ASP A O 1
ATOM 665 N N . GLY A 1 96 ? 11.898 5.486 -24.713 1.00 61.81 96 GLY A N 1
ATOM 666 C CA . GLY A 1 96 ? 13.133 5.801 -25.434 1.00 61.81 96 GLY A CA 1
ATOM 667 C C . GLY A 1 96 ? 14.423 5.668 -24.626 1.00 61.81 96 GLY A C 1
ATOM 668 O O . GLY A 1 96 ? 14.569 6.237 -23.552 1.00 61.81 96 GLY A O 1
ATOM 669 N N . SER A 1 97 ? 15.379 4.939 -25.210 1.00 60.59 97 SER A N 1
ATOM 670 C CA . SER A 1 97 ? 16.833 5.057 -25.005 1.00 60.59 97 SER A CA 1
ATOM 671 C C . SER A 1 97 ? 17.455 4.693 -23.648 1.00 60.59 97 SER A C 1
ATOM 673 O O . SER A 1 97 ? 18.425 5.329 -23.241 1.00 60.59 97 SER A O 1
ATOM 675 N N . VAL A 1 98 ? 17.013 3.623 -22.980 1.00 59.84 98 VAL A N 1
ATOM 676 C CA . VAL A 1 98 ? 17.887 2.965 -21.988 1.00 59.84 98 VAL A CA 1
ATOM 677 C C . VAL A 1 98 ? 18.640 1.847 -22.700 1.00 59.84 98 VAL A C 1
ATOM 679 O O . VAL A 1 98 ? 18.112 0.750 -22.880 1.00 59.84 98 VAL A O 1
ATOM 682 N N . SER A 1 99 ? 19.860 2.141 -23.162 1.00 62.50 99 SER A N 1
ATOM 683 C CA . SER A 1 99 ? 20.777 1.117 -23.673 1.00 62.50 99 SER A CA 1
ATOM 684 C C . SER A 1 99 ? 20.874 -0.012 -22.649 1.00 62.50 99 SER A C 1
ATOM 686 O O . SER A 1 99 ? 20.935 0.258 -21.447 1.00 62.50 99 SER A O 1
ATOM 688 N N . SER A 1 100 ? 20.871 -1.273 -23.097 1.00 65.31 100 SER A N 1
ATOM 689 C CA . SER A 1 100 ? 21.035 -2.435 -22.217 1.00 65.31 100 SER A CA 1
ATOM 690 C C . SER A 1 100 ? 22.477 -2.514 -21.704 1.00 65.31 100 SER A C 1
ATOM 692 O O . SER A 1 100 ? 23.218 -3.451 -21.994 1.00 65.31 100 SER A O 1
ATOM 694 N N . THR A 1 101 ? 22.926 -1.498 -20.978 1.00 64.31 101 THR A N 1
ATOM 695 C CA . THR A 1 101 ? 24.193 -1.556 -20.269 1.00 64.31 101 THR A CA 1
ATOM 696 C C . THR A 1 101 ? 23.976 -2.546 -19.131 1.00 64.31 101 THR A C 1
ATOM 698 O O . THR A 1 101 ? 23.108 -2.356 -18.277 1.00 64.31 101 THR A O 1
ATOM 701 N N . GLY A 1 102 ? 24.658 -3.686 -19.245 1.00 66.69 102 GLY A N 1
ATOM 702 C CA . GLY A 1 102 ? 24.375 -4.908 -18.500 1.00 66.69 102 GLY A CA 1
ATOM 703 C C . GLY A 1 102 ? 24.333 -4.698 -16.989 1.00 66.69 102 GLY A C 1
ATOM 704 O O . GLY A 1 102 ? 25.223 -4.084 -16.409 1.00 66.69 102 GLY A O 1
ATOM 705 N N . GLY A 1 103 ? 23.285 -5.231 -16.359 1.00 70.56 103 GLY A N 1
ATOM 706 C CA . GLY A 1 103 ? 23.201 -5.366 -14.908 1.00 70.56 103 GLY A CA 1
ATOM 707 C C . GLY A 1 103 ? 23.800 -6.696 -14.450 1.00 70.56 103 GLY A C 1
ATOM 708 O O . GLY A 1 103 ? 23.809 -7.667 -15.202 1.00 70.56 103 GLY A O 1
ATOM 709 N N . VAL A 1 104 ? 24.252 -6.753 -13.194 1.00 78.38 104 VAL A N 1
ATOM 710 C CA . VAL A 1 104 ? 24.788 -7.976 -12.556 1.00 78.38 104 VAL A CA 1
ATOM 711 C C . VAL A 1 104 ? 23.764 -9.116 -12.457 1.00 78.38 104 VAL A C 1
ATOM 713 O O . VAL 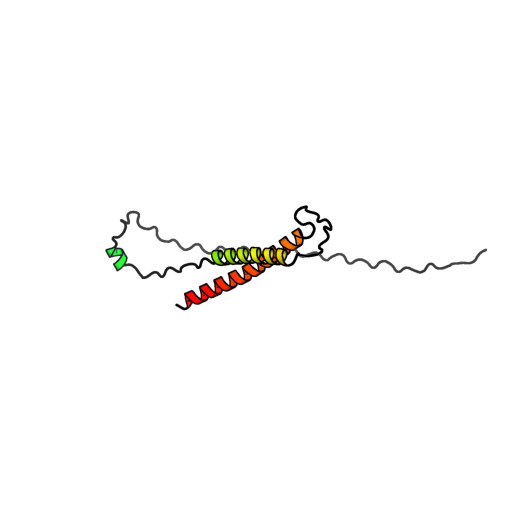A 1 104 ? 24.140 -10.273 -12.305 1.00 78.38 104 VAL A O 1
ATOM 716 N N . LEU A 1 105 ? 22.469 -8.796 -12.565 1.00 80.50 105 LEU A N 1
ATOM 717 C CA . LEU A 1 105 ? 21.364 -9.751 -12.582 1.00 80.50 105 LEU A CA 1
ATOM 718 C C . LEU A 1 105 ? 20.568 -9.608 -13.892 1.00 80.50 105 LEU A C 1
ATOM 720 O O . LEU A 1 105 ? 20.234 -8.482 -14.278 1.00 80.50 105 LEU A O 1
ATOM 724 N N . PRO A 1 106 ? 20.188 -10.724 -14.546 1.00 74.25 106 PRO A N 1
ATOM 725 C CA . PRO A 1 106 ? 19.529 -10.707 -15.856 1.00 74.25 106 PRO A CA 1
ATOM 726 C C . PRO A 1 106 ? 18.163 -10.002 -15.843 1.00 74.25 106 PRO A C 1
ATOM 728 O O . PRO A 1 106 ? 17.730 -9.472 -16.861 1.00 74.25 106 PRO A O 1
ATOM 731 N N . PHE A 1 107 ? 17.504 -9.935 -14.683 1.00 79.06 107 PHE A N 1
ATOM 732 C CA . PHE A 1 107 ? 16.219 -9.255 -14.498 1.00 79.06 107 PHE A CA 1
ATOM 733 C C . PHE A 1 107 ? 16.340 -7.794 -14.031 1.00 79.06 107 PHE A C 1
ATOM 735 O O . PHE A 1 107 ? 15.339 -7.086 -14.020 1.00 79.06 107 PHE A O 1
ATOM 742 N N . LEU A 1 108 ? 17.540 -7.323 -13.669 1.00 83.50 108 LEU A N 1
ATOM 743 C CA . LEU A 1 108 ? 17.793 -5.939 -13.229 1.00 83.50 108 LEU A CA 1
ATOM 744 C C . LEU A 1 108 ? 18.549 -5.103 -14.272 1.00 83.50 108 LEU A C 1
ATOM 746 O O . LEU A 1 108 ? 18.739 -3.906 -14.076 1.00 83.50 108 LEU A O 1
ATOM 750 N N . GLY A 1 109 ? 18.986 -5.717 -15.373 1.00 80.94 109 GLY A N 1
ATOM 751 C CA . GLY A 1 109 ? 19.683 -5.022 -16.451 1.00 80.94 109 GLY A CA 1
ATOM 752 C C . GLY A 1 109 ? 18.796 -4.026 -17.203 1.00 80.94 109 GLY A C 1
ATOM 753 O O . GLY A 1 109 ? 17.605 -4.265 -17.424 1.00 80.94 109 GLY A O 1
ATOM 754 N N . GLY A 1 110 ? 19.403 -2.917 -17.635 1.00 81.75 110 GLY A N 1
ATOM 755 C CA . GLY A 1 110 ? 18.764 -1.916 -18.490 1.00 81.75 110 GLY A CA 1
ATOM 756 C C . GLY A 1 110 ? 17.461 -1.349 -17.911 1.00 81.75 110 GLY A C 1
ATOM 757 O O . GLY A 1 110 ? 17.396 -0.924 -16.759 1.00 81.75 110 GLY A O 1
ATOM 758 N N . SER A 1 111 ? 16.401 -1.349 -18.721 1.00 83.31 111 SER A N 1
ATOM 759 C CA . SER A 1 111 ? 15.092 -0.781 -18.370 1.00 83.31 111 SER A CA 1
ATOM 760 C C . SER A 1 111 ? 14.341 -1.554 -17.278 1.00 83.31 111 SER A C 1
ATOM 762 O O . SER A 1 111 ? 13.483 -0.980 -16.605 1.00 83.31 111 SER A O 1
ATOM 764 N N . ASN A 1 112 ? 14.668 -2.830 -17.047 1.00 85.69 112 ASN A N 1
ATOM 765 C CA . ASN A 1 112 ? 13.999 -3.637 -16.023 1.00 85.69 112 ASN A CA 1
ATOM 766 C C . ASN A 1 112 ? 14.377 -3.198 -14.600 1.00 85.69 112 ASN A C 1
ATOM 768 O O . ASN A 1 112 ? 13.517 -3.190 -13.719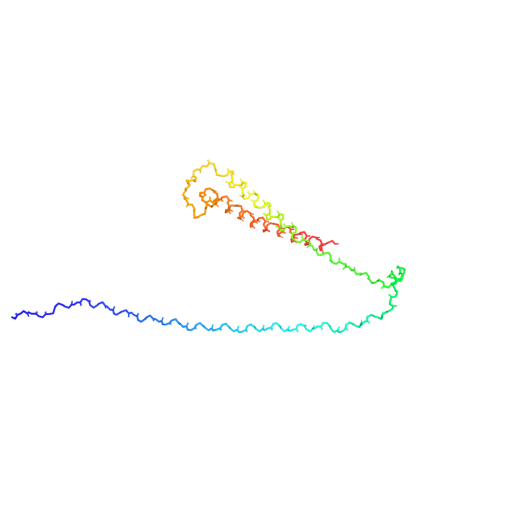 1.00 85.69 112 ASN A O 1
ATOM 772 N N . GLY A 1 113 ? 15.617 -2.744 -14.386 1.00 87.50 113 GLY A N 1
ATOM 773 C CA . GLY A 1 113 ? 16.037 -2.166 -13.108 1.00 87.50 113 GLY A CA 1
ATOM 774 C C . GLY A 1 113 ? 15.283 -0.876 -12.774 1.00 87.50 113 GLY A C 1
ATOM 775 O O . GLY A 1 113 ? 14.817 -0.705 -11.650 1.00 87.50 113 GLY A O 1
ATOM 776 N N . VAL A 1 114 ? 15.075 -0.006 -13.770 1.00 87.69 114 VAL A N 1
ATOM 777 C CA . VAL A 1 114 ? 14.301 1.240 -13.611 1.00 87.69 114 VAL A CA 1
ATOM 778 C C . VAL A 1 114 ? 12.847 0.940 -13.247 1.00 87.69 114 VAL A C 1
ATOM 780 O O . VAL A 1 114 ? 12.299 1.563 -12.340 1.00 87.69 114 VAL A O 1
ATOM 783 N N . ARG A 1 115 ? 12.232 -0.056 -13.896 1.00 90.12 115 ARG A N 1
ATOM 784 C CA . ARG A 1 115 ? 10.862 -0.499 -13.589 1.00 90.12 115 ARG A CA 1
ATOM 785 C C . ARG A 1 115 ? 10.731 -1.031 -12.170 1.00 90.12 115 ARG A C 1
ATOM 787 O O . ARG A 1 115 ? 9.774 -0.683 -11.486 1.00 90.12 115 ARG A O 1
ATOM 794 N N . LEU A 1 116 ? 11.691 -1.833 -11.714 1.00 90.50 116 LEU A N 1
ATOM 795 C CA . LEU A 1 116 ? 11.688 -2.363 -10.352 1.00 90.50 116 LEU A CA 1
ATOM 796 C C . LEU A 1 116 ? 11.895 -1.255 -9.314 1.00 90.50 116 LEU A C 1
ATOM 798 O O . LEU A 1 116 ? 11.168 -1.205 -8.325 1.00 90.50 116 LEU A O 1
ATOM 802 N N . LEU A 1 117 ? 12.826 -0.331 -9.558 1.00 91.69 117 LEU A N 1
ATOM 803 C CA . LEU A 1 117 ? 13.061 0.805 -8.668 1.00 91.69 117 LEU A CA 1
ATOM 804 C C . LEU A 1 117 ? 11.829 1.715 -8.570 1.00 91.69 117 LEU A C 1
ATOM 806 O O . LEU A 1 117 ? 11.452 2.118 -7.473 1.00 91.69 117 LEU A O 1
ATOM 810 N N . ALA A 1 118 ? 11.176 1.997 -9.697 1.00 93.38 118 ALA A N 1
ATOM 811 C CA . ALA A 1 118 ? 9.952 2.789 -9.745 1.00 93.38 118 ALA A CA 1
ATOM 812 C C . ALA A 1 118 ? 8.754 2.078 -9.095 1.00 93.38 118 ALA A C 1
ATOM 814 O O . ALA A 1 118 ? 7.963 2.707 -8.396 1.00 93.38 118 ALA A O 1
ATOM 815 N N . ALA A 1 119 ? 8.623 0.762 -9.277 1.00 94.06 119 ALA A N 1
ATOM 816 C CA . ALA A 1 119 ? 7.598 -0.029 -8.603 1.00 94.06 119 ALA A CA 1
ATOM 817 C C . ALA A 1 119 ? 7.815 -0.047 -7.080 1.00 94.06 119 ALA A C 1
ATOM 819 O O . ALA A 1 119 ? 6.861 0.111 -6.321 1.00 94.06 119 ALA A O 1
ATOM 820 N N . LEU A 1 120 ? 9.062 -0.179 -6.618 1.00 96.50 120 LEU A N 1
ATOM 821 C CA . LEU A 1 120 ? 9.396 -0.141 -5.192 1.00 96.50 120 LEU A CA 1
ATOM 822 C C . LEU A 1 120 ? 9.180 1.246 -4.581 1.00 96.50 120 LEU A C 1
ATOM 824 O O . LEU A 1 120 ? 8.579 1.347 -3.513 1.00 96.50 120 LEU A O 1
ATOM 828 N N . SER A 1 121 ? 9.615 2.319 -5.246 1.00 95.81 121 SER A N 1
ATOM 829 C CA . SER A 1 121 ? 9.363 3.682 -4.764 1.00 95.81 121 SER A CA 1
ATOM 830 C C . SER A 1 121 ? 7.864 3.991 -4.734 1.00 95.81 121 SER A C 1
ATOM 832 O O . SER A 1 121 ? 7.366 4.529 -3.744 1.00 95.81 121 SER A O 1
ATOM 834 N N . GLY A 1 122 ? 7.124 3.549 -5.754 1.00 96.69 122 GLY A N 1
ATOM 835 C CA . GLY A 1 122 ? 5.667 3.579 -5.777 1.00 96.69 122 GLY A CA 1
ATOM 836 C C . GLY A 1 122 ? 5.050 2.827 -4.596 1.00 96.69 122 GLY A C 1
ATOM 837 O O . GLY A 1 122 ? 4.176 3.370 -3.924 1.00 96.69 122 GLY A O 1
ATOM 838 N N . ALA A 1 123 ? 5.534 1.623 -4.277 1.00 96.00 123 ALA A N 1
ATOM 839 C CA . ALA A 1 123 ? 5.061 0.839 -3.135 1.00 96.00 123 ALA A CA 1
ATOM 840 C C . ALA A 1 123 ? 5.291 1.555 -1.792 1.00 96.00 123 ALA A C 1
ATOM 842 O O . ALA A 1 123 ? 4.402 1.549 -0.941 1.00 96.00 123 ALA A O 1
ATOM 843 N N . VAL A 1 124 ? 6.443 2.210 -1.611 1.00 97.50 124 VAL A N 1
ATOM 844 C CA . VAL A 1 124 ? 6.764 2.991 -0.399 1.00 97.50 124 VAL A CA 1
ATOM 845 C C . VAL A 1 124 ? 5.858 4.220 -0.272 1.00 97.50 124 VAL A C 1
ATOM 847 O O . VAL A 1 124 ? 5.322 4.484 0.805 1.00 97.50 124 VAL A O 1
ATOM 850 N N . LEU A 1 125 ? 5.624 4.946 -1.368 1.00 96.81 125 LEU A N 1
ATOM 851 C CA . LEU A 1 125 ? 4.688 6.076 -1.382 1.00 96.81 125 LEU A CA 1
ATOM 852 C C . LEU A 1 125 ? 3.254 5.617 -1.088 1.00 96.81 125 LEU A C 1
ATOM 854 O O . LEU A 1 125 ? 2.553 6.220 -0.275 1.00 96.81 125 LEU A O 1
ATOM 858 N N . GLY A 1 126 ? 2.841 4.509 -1.702 1.00 95.69 126 GLY A N 1
ATOM 859 C CA . GLY A 1 126 ? 1.548 3.880 -1.467 1.00 95.69 126 GLY A CA 1
ATOM 860 C C . GLY A 1 126 ? 1.360 3.422 -0.020 1.00 95.69 126 GLY A C 1
ATOM 861 O O . GLY A 1 126 ? 0.284 3.625 0.544 1.00 95.69 126 GLY A O 1
ATOM 862 N N . LEU A 1 127 ? 2.408 2.885 0.615 1.00 95.50 127 LEU A N 1
ATOM 863 C CA . LEU A 1 127 ? 2.408 2.546 2.041 1.00 95.50 127 LEU A CA 1
ATOM 864 C C . LEU A 1 127 ? 2.145 3.782 2.905 1.00 95.50 127 LEU A C 1
ATOM 866 O O . LEU A 1 127 ? 1.289 3.734 3.785 1.00 95.50 127 LEU A O 1
ATOM 870 N N . GLY A 1 128 ? 2.848 4.888 2.644 1.00 95.19 128 GLY A N 1
ATOM 871 C CA . GLY A 1 128 ? 2.684 6.135 3.394 1.00 95.19 128 GLY A CA 1
ATOM 872 C C . GLY A 1 128 ? 1.272 6.711 3.272 1.00 95.19 128 GLY A C 1
ATOM 873 O O . GLY A 1 128 ? 0.654 7.070 4.276 1.00 95.19 128 GLY A O 1
ATOM 874 N N . ILE A 1 129 ? 0.722 6.729 2.054 1.00 95.00 129 ILE A N 1
ATOM 875 C CA . ILE A 1 129 ? -0.651 7.190 1.797 1.00 95.00 129 ILE A CA 1
ATOM 876 C C . ILE A 1 129 ? -1.669 6.257 2.470 1.00 95.00 129 ILE A C 1
ATOM 878 O O . ILE A 1 129 ? -2.583 6.729 3.149 1.00 95.00 129 ILE A O 1
ATOM 882 N N . GLY A 1 130 ? -1.497 4.939 2.338 1.00 91.94 130 GLY A N 1
ATOM 883 C CA . GLY A 1 130 ? -2.354 3.937 2.974 1.00 91.94 130 GLY A CA 1
ATOM 884 C C . GLY A 1 130 ? -2.345 4.041 4.500 1.00 91.94 130 GLY A C 1
ATOM 885 O O . GLY A 1 130 ? -3.406 4.034 5.123 1.00 91.94 130 GLY A O 1
ATOM 886 N N . ALA A 1 131 ? -1.169 4.224 5.105 1.00 90.62 131 ALA A N 1
ATOM 887 C CA . ALA A 1 131 ? -1.020 4.444 6.542 1.00 90.62 131 ALA A CA 1
ATOM 888 C C . ALA A 1 131 ? -1.734 5.726 7.000 1.00 90.62 131 ALA A C 1
ATOM 890 O O . ALA A 1 131 ? -2.471 5.708 7.988 1.00 90.62 131 ALA A O 1
ATOM 891 N N . GLY A 1 132 ? -1.576 6.826 6.257 1.00 91.75 132 GLY A N 1
ATOM 892 C CA . GLY A 1 132 ? -2.262 8.087 6.543 1.00 91.75 132 GLY A CA 1
ATOM 893 C C . GLY A 1 132 ? -3.788 7.953 6.506 1.00 91.75 132 GLY A C 1
ATOM 894 O O . GLY A 1 132 ? -4.473 8.432 7.413 1.00 91.75 132 GLY A O 1
ATOM 895 N N . LEU A 1 133 ? -4.323 7.244 5.506 1.00 88.50 133 LEU A N 1
ATOM 896 C CA . LEU A 1 133 ? -5.758 6.958 5.404 1.00 88.50 133 LEU A CA 1
ATOM 897 C C . LEU A 1 133 ? -6.259 6.079 6.555 1.00 88.50 133 LEU A C 1
ATOM 899 O O . LEU A 1 133 ? -7.340 6.337 7.087 1.00 88.50 133 LEU A O 1
ATOM 903 N N . ALA A 1 134 ? -5.467 5.092 6.976 1.00 88.94 134 ALA A N 1
ATOM 904 C CA . ALA A 1 134 ? -5.803 4.230 8.103 1.00 88.94 134 ALA A CA 1
ATOM 905 C C . ALA A 1 134 ? -5.937 5.034 9.410 1.00 88.94 134 ALA A C 1
ATOM 907 O O . ALA A 1 134 ? -6.923 4.888 10.133 1.00 88.94 134 ALA A O 1
ATOM 908 N N . LEU A 1 135 ? -4.990 5.940 9.674 1.00 86.00 135 LEU A N 1
ATOM 909 C CA . LEU A 1 135 ? -5.014 6.816 10.851 1.00 86.00 135 LEU A CA 1
ATOM 910 C C . LEU A 1 135 ? -6.160 7.834 10.800 1.00 86.00 135 LEU A C 1
ATOM 912 O O . LEU A 1 135 ? -6.745 8.169 11.831 1.00 86.00 135 LEU A O 1
ATOM 916 N N . TRP A 1 136 ? -6.503 8.342 9.615 1.00 85.94 136 TRP A N 1
ATOM 917 C CA . TRP A 1 136 ? -7.649 9.240 9.465 1.00 85.94 136 TRP A CA 1
ATOM 918 C C . TRP A 1 136 ? -8.977 8.525 9.736 1.00 85.94 136 TRP A C 1
ATOM 920 O O . TRP A 1 136 ? -9.840 9.075 10.426 1.00 85.94 136 TRP A O 1
ATOM 930 N N . ALA A 1 137 ? -9.130 7.299 9.228 1.00 84.69 137 ALA A N 1
ATOM 931 C CA . ALA A 1 137 ? -10.310 6.479 9.472 1.00 84.69 137 ALA A CA 1
ATOM 932 C C . ALA A 1 137 ? -10.476 6.165 10.967 1.00 84.69 137 ALA A C 1
ATOM 934 O O . ALA A 1 137 ? -11.567 6.366 11.503 1.00 84.69 137 ALA A O 1
ATOM 935 N N . ASP A 1 138 ? -9.390 5.786 11.646 1.00 80.69 138 ASP A N 1
ATOM 936 C CA . ASP A 1 138 ? -9.375 5.536 13.093 1.00 80.69 138 ASP A CA 1
ATOM 937 C C . ASP A 1 138 ? -9.767 6.782 13.910 1.00 80.69 138 ASP A C 1
ATOM 939 O O . ASP A 1 138 ? -10.687 6.762 14.736 1.00 80.69 138 ASP A O 1
ATOM 943 N N . ARG A 1 139 ? -9.171 7.937 13.588 1.00 78.69 139 ARG A N 1
ATOM 944 C CA . ARG A 1 139 ? -9.533 9.216 14.221 1.00 78.69 139 ARG A CA 1
ATOM 945 C C . ARG A 1 139 ? -10.991 9.605 13.998 1.00 78.69 139 ARG A C 1
ATOM 947 O O . ARG A 1 139 ? -11.558 10.317 14.826 1.00 78.69 139 ARG A O 1
ATOM 954 N N . ARG A 1 140 ? -11.594 9.208 12.875 1.00 76.56 140 ARG A N 1
ATOM 955 C CA . ARG A 1 140 ? -13.006 9.479 12.585 1.00 76.56 140 ARG A CA 1
ATOM 956 C C . ARG A 1 140 ? -13.932 8.546 13.362 1.00 76.56 140 ARG A C 1
ATOM 958 O O . ARG A 1 140 ? -14.991 9.009 13.781 1.00 76.56 140 ARG A O 1
ATOM 965 N N . SER A 1 141 ? -13.556 7.283 13.568 1.00 68.56 141 SER A N 1
ATOM 966 C CA . SER A 1 141 ? -14.356 6.348 14.368 1.00 68.56 141 SER A CA 1
ATOM 967 C C . SER A 1 141 ? -14.408 6.723 15.843 1.00 68.56 141 SER A C 1
ATOM 969 O O . SER A 1 141 ? -15.454 6.557 16.446 1.00 68.56 141 SER A O 1
ATOM 971 N N . LEU A 1 142 ? -13.342 7.304 16.400 1.00 64.75 142 LEU A N 1
ATOM 972 C CA . LEU A 1 142 ? -13.317 7.743 17.805 1.00 64.75 142 LEU A CA 1
ATOM 973 C C . LEU A 1 142 ? -14.136 9.016 18.080 1.00 64.75 142 LEU A C 1
ATOM 975 O O . LEU A 1 142 ? -14.327 9.392 19.232 1.00 64.75 142 LEU A O 1
ATOM 979 N N . ARG A 1 143 ? -14.578 9.722 17.032 1.00 67.38 143 ARG A N 1
ATOM 980 C CA . ARG A 1 143 ? -15.383 10.952 17.147 1.00 67.38 143 ARG A CA 1
ATOM 981 C C . ARG A 1 143 ? -16.891 10.701 17.070 1.00 67.38 143 ARG A C 1
ATOM 983 O O . ARG A 1 143 ? -17.643 11.667 17.170 1.00 67.38 143 ARG A O 1
ATOM 990 N N . ARG A 1 144 ? -17.322 9.466 16.817 1.00 52.91 144 ARG A N 1
ATOM 991 C CA . ARG A 1 144 ? -18.731 9.056 16.788 1.00 52.91 144 ARG A CA 1
ATOM 992 C C . ARG A 1 144 ? -19.037 8.202 18.002 1.00 52.91 144 ARG A C 1
ATOM 994 O O . ARG A 1 144 ? -20.174 8.340 18.490 1.00 52.91 144 ARG A O 1
#

Foldseek 3Di:
DDDDDDDDPPPDDDPDDPDPPDDPDPPDDPDPDDDPDPPDDPDDPPDPDPDDPVVCVVPDDDDDDPDDQPLVVLLVVLLVQLLVVLLVCLVVVPPDDFPQPDDPDPQCTTSSVSSNVSSNVSSVRSNVVSNVVSVVVVVVVVVD